Protein AF-W4QLS6-F1 (afdb_monomer)

Organism: NCBI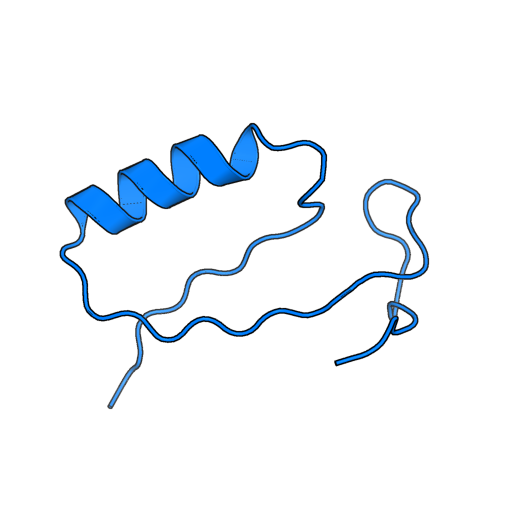:txid1236971

InterPro domains:
  IPR000529 Small ribosomal subunit protein bS6 [PF01250] (1-50)
  IPR000529 Small ribosomal subunit protein bS6 [TIGR00166] (1-52)
  IPR014717 Translation elongation factor EF1B/small ribosomal subunit protein bS6 [G3DSA:3.30.70.60] (1-53)
  IPR020814 Small ribosomal subunit protein bS6, plastid/chloroplast [cd00473] (1-50)
  IPR020815 Small ribosomal subunit protein bS6, conserved site [PS01048] (2-11)
  IPR035980 Small ribosomal subunit protein bS6 superfamily [SSF54995] (1-52)

Nearest PDB structures (foldseek):
  8cwo-assembly1_F  TM=9.615E-01  e=4.090E-02  Cutibacterium acnes
  4v7a-assembly1_AF  TM=8.929E-01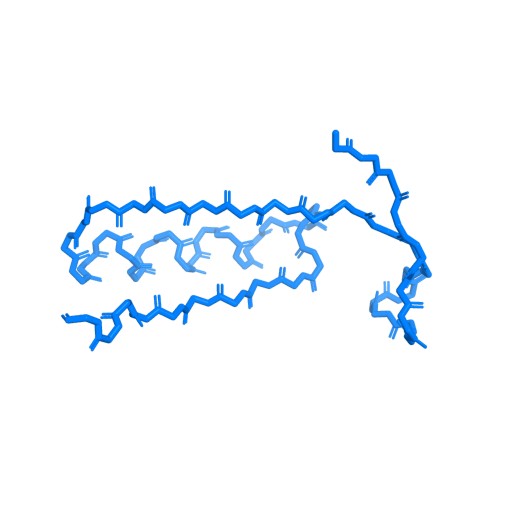  e=1.129E-01  Escherichia coli K-12

Mean predicted aligned error: 3.89 Å

Sequence (53 aa):
MGKRRLAYEINDFREGFYVLLNVQSNSEAIAEFNRLIKINESVIRVLITKDEE

Foldseek 3Di:
DDKDADPDAFPNDRIDDDDDDDDDDDPVVVVVCVVVLVVDPNDRDDDDDDDPD

Solvent-accessible surface area (backbone atoms only — not comparable to full-atom values): 3818 Å² total; per-residue (Å²): 137,65,81,41,76,47,98,58,71,51,98,89,35,54,59,46,75,82,85,89,83,90,79,92,77,57,72,67,59,52,52,52,48,56,57,56,49,72,70,36,83,91,53,90,76,86,85,88,77,80,83,87,124

pLDDT: mean 92.02, std 7.21, range [57.38, 96.5]

Radius of gyration: 13.04 Å; Cα contacts (8 Å, |Δi|>4): 27; chains: 1; bounding box: 30×19×33 Å

Structure (mmCIF, N/CA/C/O backbone):
data_AF-W4QLS6-F1
#
_entry.id   AF-W4QLS6-F1
#
loop_
_atom_site.group_PDB
_atom_site.id
_atom_site.type_symbol
_atom_site.label_atom_id
_atom_site.label_alt_id
_atom_site.label_comp_id
_atom_site.label_asym_id
_atom_site.label_entity_id
_atom_site.label_seq_id
_atom_site.pdbx_PDB_ins_code
_atom_site.Cartn_x
_atom_site.Cartn_y
_atom_site.Cartn_z
_atom_site.occupancy
_atom_site.B_iso_or_equiv
_atom_site.auth_seq_id
_atom_site.auth_comp_id
_atom_site.auth_asym_id
_atom_site.auth_atom_id
_atom_site.pdbx_PDB_model_num
ATOM 1 N N . MET A 1 1 ? -8.725 -11.954 -9.327 1.00 60.44 1 MET A N 1
ATOM 2 C CA . MET A 1 1 ? -7.957 -10.692 -9.248 1.00 60.44 1 MET A CA 1
ATOM 3 C C . MET A 1 1 ? -6.646 -10.927 -9.983 1.00 60.44 1 MET A C 1
ATOM 5 O O . MET A 1 1 ? -5.895 -11.791 -9.562 1.00 60.44 1 MET A O 1
ATOM 9 N N . GLY A 1 2 ? -6.449 -10.304 -11.145 1.00 82.44 2 GLY A N 1
ATOM 10 C CA . GLY A 1 2 ? -5.300 -10.571 -12.020 1.00 82.44 2 GLY A CA 1
ATOM 11 C C . GLY A 1 2 ? -4.305 -9.417 -12.047 1.00 82.44 2 GLY A C 1
ATOM 12 O O . GLY A 1 2 ? -4.576 -8.344 -11.505 1.00 82.44 2 GLY A O 1
ATOM 13 N N . LYS A 1 3 ? -3.175 -9.641 -12.720 1.00 89.81 3 LYS A N 1
ATOM 14 C CA . LYS A 1 3 ? -2.193 -8.599 -13.022 1.00 89.81 3 LYS A CA 1
ATOM 15 C C . LYS A 1 3 ? -2.847 -7.543 -13.919 1.00 89.81 3 LYS A C 1
ATOM 17 O O . LYS A 1 3 ? -3.524 -7.889 -14.886 1.00 89.81 3 LYS A O 1
ATOM 22 N N . ARG A 1 4 ? -2.686 -6.265 -13.588 1.00 92.75 4 ARG A N 1
ATOM 23 C CA . ARG A 1 4 ? -3.188 -5.136 -14.381 1.00 92.75 4 ARG A CA 1
ATOM 24 C C . ARG A 1 4 ? -2.025 -4.241 -14.779 1.00 92.75 4 ARG A C 1
ATOM 26 O O . ARG A 1 4 ? -1.108 -4.022 -13.987 1.00 92.75 4 ARG A O 1
ATOM 33 N N . ARG A 1 5 ? -2.086 -3.703 -15.996 1.00 93.88 5 ARG A N 1
ATOM 34 C CA . ARG A 1 5 ? -1.145 -2.687 -16.467 1.00 93.88 5 ARG A CA 1
ATOM 35 C C . ARG A 1 5 ? -1.442 -1.358 -15.776 1.00 93.88 5 ARG A C 1
ATOM 37 O O . ARG A 1 5 ? -2.595 -0.932 -15.730 1.00 93.88 5 ARG A O 1
ATOM 44 N N . LEU A 1 6 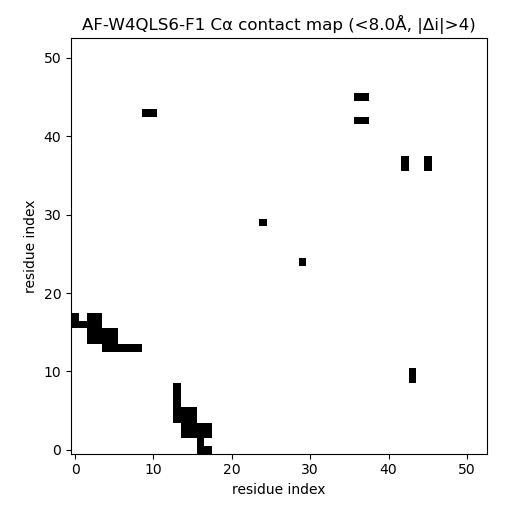? -0.407 -0.729 -15.232 1.00 94.50 6 LEU A N 1
ATOM 45 C CA . LEU A 1 6 ? -0.498 0.583 -14.602 1.00 94.50 6 LEU A CA 1
ATOM 46 C C . LEU A 1 6 ? -0.597 1.665 -15.686 1.00 94.50 6 LEU A C 1
ATOM 48 O O . LEU A 1 6 ? -0.046 1.513 -16.778 1.00 94.50 6 LEU A O 1
ATOM 52 N N . ALA A 1 7 ? -1.298 2.763 -15.392 1.00 94.62 7 ALA A N 1
ATOM 53 C CA . ALA A 1 7 ? -1.424 3.889 -16.326 1.00 94.62 7 ALA A CA 1
ATOM 54 C C . ALA A 1 7 ? -0.075 4.583 -16.589 1.00 94.62 7 ALA A C 1
ATOM 56 O O . ALA A 1 7 ? 0.150 5.132 -17.664 1.00 94.62 7 ALA A O 1
ATOM 57 N N . TYR A 1 8 ? 0.817 4.532 -15.603 1.00 95.56 8 TYR A N 1
ATOM 58 C CA . TYR A 1 8 ? 2.186 5.021 -15.658 1.00 95.56 8 TYR A CA 1
ATOM 59 C C . TYR A 1 8 ? 3.073 4.141 -14.777 1.00 95.56 8 TYR A C 1
ATOM 61 O O . TYR A 1 8 ? 2.584 3.393 -13.927 1.00 95.56 8 TYR A O 1
ATOM 69 N N . GLU A 1 9 ? 4.376 4.222 -15.010 1.00 93.81 9 GLU A N 1
ATOM 70 C CA . GLU A 1 9 ? 5.382 3.445 -14.294 1.00 93.81 9 GLU A CA 1
ATOM 71 C C . GLU A 1 9 ? 5.526 3.942 -12.847 1.00 93.81 9 GLU A C 1
ATOM 73 O O . GLU A 1 9 ? 5.542 5.147 -12.591 1.00 93.81 9 GLU A O 1
ATOM 78 N N . ILE A 1 10 ? 5.581 3.017 -11.890 1.00 94.06 10 ILE A N 1
ATOM 79 C CA . ILE A 1 10 ? 5.755 3.316 -10.462 1.00 94.06 10 ILE A CA 1
ATOM 80 C C . ILE A 1 10 ? 6.888 2.439 -9.955 1.00 94.06 10 ILE A C 1
ATOM 82 O O . ILE A 1 10 ? 6.770 1.220 -10.042 1.00 94.06 10 ILE A O 1
ATOM 86 N N . ASN A 1 11 ? 7.947 3.041 -9.406 1.00 92.56 11 ASN A N 1
ATOM 87 C CA . ASN A 1 11 ? 9.147 2.326 -8.948 1.00 92.56 11 ASN A CA 1
ATOM 88 C C . ASN A 1 11 ? 9.669 1.334 -10.008 1.00 92.56 11 ASN A C 1
ATOM 90 O O . ASN A 1 11 ? 9.952 0.187 -9.691 1.00 92.56 11 ASN A O 1
ATOM 94 N N . ASP A 1 12 ? 9.689 1.753 -11.275 1.00 93.88 12 ASP A N 1
ATOM 95 C CA . ASP A 1 12 ? 10.090 0.943 -12.436 1.00 93.88 12 ASP A CA 1
ATOM 96 C C . ASP A 1 12 ? 9.184 -0.269 -12.766 1.00 93.88 12 ASP A C 1
ATOM 98 O O . ASP A 1 12 ? 9.489 -1.105 -13.621 1.00 93.88 12 ASP A O 1
ATOM 102 N N . PHE A 1 13 ? 8.004 -0.360 -12.141 1.00 94.31 13 PHE A N 1
ATOM 103 C CA . PHE A 1 13 ? 6.988 -1.363 -12.460 1.00 94.31 13 PHE A CA 1
ATOM 104 C C . PHE A 1 13 ? 5.928 -0.804 -13.412 1.00 94.31 13 PHE A C 1
ATOM 106 O O . PHE A 1 13 ? 5.342 0.254 -13.179 1.00 94.31 13 PHE A O 1
ATOM 113 N N . ARG A 1 14 ? 5.618 -1.563 -14.472 1.00 95.38 14 ARG A N 1
ATOM 114 C CA . ARG A 1 14 ? 4.552 -1.253 -15.452 1.00 95.38 14 ARG A CA 1
ATOM 115 C C . ARG A 1 14 ? 3.260 -2.027 -15.224 1.00 95.38 14 ARG A C 1
ATOM 117 O O . ARG A 1 14 ? 2.227 -1.722 -15.818 1.00 95.38 14 ARG A O 1
ATOM 124 N N . GLU A 1 15 ? 3.319 -3.050 -14.387 1.00 94.69 15 GLU A N 1
ATOM 125 C CA . GLU A 1 15 ? 2.212 -3.946 -14.096 1.00 94.69 15 GLU A CA 1
ATOM 126 C C . GLU A 1 15 ? 2.217 -4.289 -12.610 1.00 94.69 15 GLU A C 1
ATOM 128 O O . GLU A 1 15 ? 3.278 -4.398 -12.001 1.00 94.69 15 GLU A O 1
ATOM 133 N N . GLY A 1 16 ? 1.038 -4.513 -12.039 1.00 94.25 16 GLY A N 1
ATOM 134 C CA . GLY A 1 16 ? 0.907 -4.853 -10.629 1.00 94.25 16 GLY A CA 1
ATOM 135 C C . GLY A 1 16 ? -0.411 -5.538 -10.304 1.00 94.25 16 GLY A C 1
ATOM 136 O O . GLY A 1 16 ? -1.260 -5.760 -11.172 1.00 94.25 16 GLY A O 1
ATOM 137 N N . PHE A 1 17 ? -0.576 -5.874 -9.031 1.00 94.75 17 PHE A N 1
ATOM 138 C CA . PHE A 1 17 ? -1.815 -6.416 -8.489 1.00 94.75 17 PHE A CA 1
ATOM 139 C C . PHE A 1 17 ? -2.509 -5.351 -7.647 1.00 94.75 17 PHE A C 1
ATOM 141 O O . PHE A 1 17 ? -1.870 -4.657 -6.862 1.00 94.75 17 PHE A O 1
ATOM 148 N N . TYR A 1 18 ? -3.825 -5.240 -7.809 1.00 93.25 18 TYR A N 1
ATOM 149 C CA . TYR A 1 18 ? -4.658 -4.374 -6.981 1.00 93.25 18 T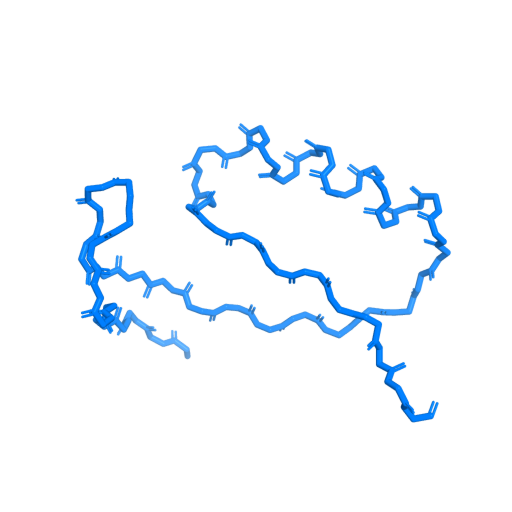YR A CA 1
ATOM 150 C C . TYR A 1 18 ? -5.354 -5.212 -5.916 1.00 93.25 18 TYR A C 1
ATOM 152 O O . TYR A 1 18 ? -5.980 -6.225 -6.239 1.00 93.25 18 TYR A O 1
ATOM 160 N N . VAL A 1 19 ? -5.265 -4.765 -4.666 1.00 92.81 19 VAL A N 1
ATOM 161 C CA . VAL A 1 19 ? -5.927 -5.378 -3.514 1.00 92.81 19 VAL A CA 1
ATOM 162 C C . VAL A 1 19 ? -6.742 -4.295 -2.819 1.00 92.81 19 VAL A C 1
ATOM 164 O O . VAL A 1 19 ? -6.205 -3.241 -2.487 1.00 92.81 19 VAL A O 1
ATOM 167 N N . LEU A 1 20 ? -8.036 -4.550 -2.630 1.00 92.25 20 LEU A N 1
ATOM 168 C CA . LEU A 1 20 ? -8.926 -3.707 -1.837 1.00 92.25 20 LEU A CA 1
ATOM 169 C C . LEU A 1 20 ? -9.170 -4.407 -0.500 1.00 92.25 20 LEU A C 1
ATOM 171 O O . LEU A 1 20 ? -9.579 -5.568 -0.487 1.00 92.25 20 LEU A O 1
ATOM 175 N N . LEU A 1 21 ? -8.894 -3.713 0.602 1.00 91.88 21 LEU A N 1
ATOM 176 C CA . LEU A 1 21 ? -9.078 -4.216 1.959 1.00 91.88 21 LEU A CA 1
ATOM 177 C C . LEU A 1 21 ? -10.009 -3.269 2.708 1.00 91.88 21 LEU A C 1
ATOM 179 O O . LEU A 1 21 ? -9.639 -2.128 2.969 1.00 91.88 21 LEU A O 1
ATOM 183 N N . ASN A 1 22 ? -11.183 -3.769 3.080 1.00 93.06 22 ASN A N 1
ATOM 184 C CA . ASN A 1 22 ? -12.105 -3.057 3.954 1.00 93.06 22 ASN A CA 1
ATOM 185 C C . ASN A 1 22 ? -11.941 -3.631 5.357 1.00 93.06 22 ASN A C 1
ATOM 187 O O . ASN A 1 22 ? -12.166 -4.822 5.574 1.00 93.06 22 ASN A O 1
ATOM 191 N N . VAL A 1 23 ? -11.502 -2.795 6.292 1.00 91.50 23 VAL A N 1
ATOM 192 C CA . VAL A 1 23 ? -11.205 -3.206 7.664 1.00 91.50 23 VAL A CA 1
ATOM 193 C C . VAL A 1 23 ? -11.820 -2.222 8.646 1.00 91.50 23 VAL A C 1
ATOM 195 O O . VAL A 1 23 ? -11.783 -1.013 8.434 1.00 91.50 23 VAL A O 1
ATOM 198 N N . GLN A 1 24 ? -12.364 -2.745 9.741 1.00 93.69 24 GLN A N 1
ATOM 199 C CA . GLN A 1 24 ? -12.762 -1.946 10.894 1.00 93.69 24 GLN A CA 1
ATOM 200 C C . GLN A 1 24 ? -11.646 -2.023 11.928 1.00 93.69 24 GLN A C 1
ATOM 202 O O . GLN A 1 24 ? -11.283 -3.107 12.378 1.00 93.69 24 GLN A O 1
ATOM 207 N N . SER A 1 25 ? -11.065 -0.877 12.265 1.00 91.56 25 SER A N 1
ATOM 208 C CA . SER A 1 25 ? -9.917 -0.807 13.162 1.00 91.56 25 SER A CA 1
ATOM 209 C C . SER A 1 25 ? -9.825 0.561 13.832 1.00 91.56 25 SER A C 1
ATOM 211 O O . SER A 1 25 ? -10.371 1.544 13.332 1.00 91.56 25 SER A O 1
ATOM 213 N N . ASN A 1 26 ? -9.108 0.636 14.955 1.00 94.25 26 ASN A N 1
ATOM 214 C CA . ASN A 1 26 ? -8.758 1.904 15.588 1.00 94.25 26 ASN A CA 1
ATOM 215 C C . ASN A 1 26 ? -7.622 2.620 14.828 1.00 94.25 26 ASN A C 1
ATOM 217 O O . ASN A 1 26 ? -6.882 2.012 14.047 1.00 94.25 26 ASN A O 1
ATOM 221 N N . SER A 1 27 ? -7.462 3.920 15.088 1.00 92.69 27 SER A N 1
ATOM 222 C CA . SER A 1 27 ? -6.440 4.754 14.439 1.00 92.69 27 SER A CA 1
ATOM 223 C C . SER A 1 27 ? -5.008 4.284 14.718 1.00 92.69 27 SER A C 1
ATOM 225 O O . SER A 1 27 ? -4.145 4.404 13.852 1.00 92.69 27 SER A O 1
ATOM 227 N N . GLU A 1 28 ? -4.752 3.722 15.902 1.00 95.56 28 GLU A N 1
ATOM 228 C CA . GLU A 1 28 ? -3.429 3.227 16.306 1.00 95.56 28 GLU A CA 1
ATOM 229 C C . GLU A 1 28 ? -2.979 2.043 15.445 1.00 95.56 28 GLU A C 1
ATOM 231 O O . GLU A 1 28 ? -1.872 2.055 14.907 1.00 95.56 28 GLU A O 1
ATOM 236 N N . ALA A 1 29 ? -3.847 1.048 15.236 1.00 95.44 29 ALA A N 1
ATOM 237 C CA . ALA A 1 29 ? -3.512 -0.09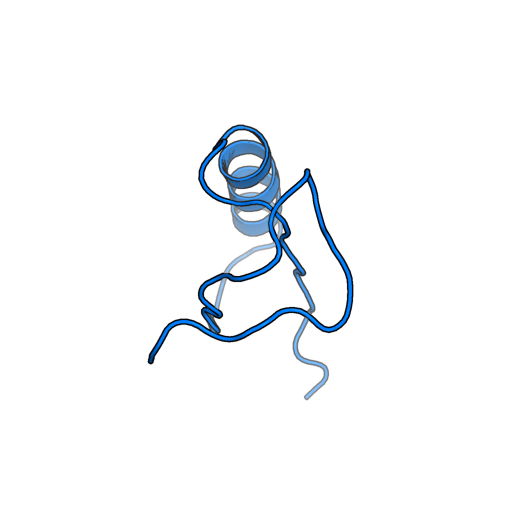0 14.387 1.00 95.44 29 ALA A CA 1
ATOM 238 C C . ALA A 1 29 ? -3.391 0.305 12.906 1.00 95.44 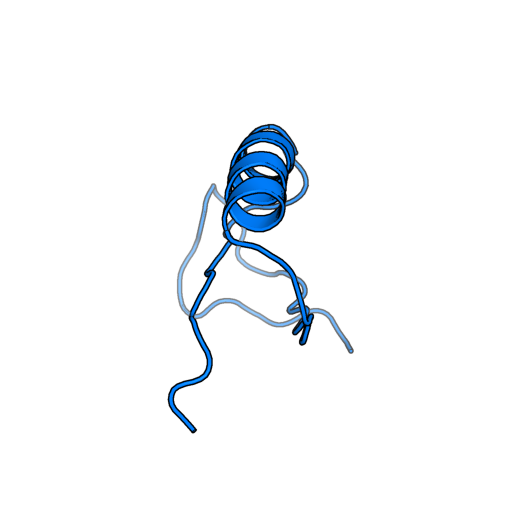29 ALA A C 1
ATOM 240 O O . ALA A 1 29 ? -2.546 -0.246 12.202 1.00 95.44 29 ALA A O 1
ATOM 241 N N . ILE A 1 30 ? -4.160 1.296 12.431 1.00 94.50 30 ILE A N 1
ATOM 242 C CA . ILE A 1 30 ? -3.995 1.844 11.072 1.00 94.50 30 ILE A CA 1
ATOM 243 C C . ILE A 1 30 ? -2.610 2.492 10.917 1.00 94.50 30 ILE A C 1
ATOM 245 O O . ILE A 1 30 ? -1.943 2.296 9.897 1.00 94.50 30 ILE A O 1
ATOM 249 N N . ALA A 1 31 ? -2.155 3.244 11.924 1.00 94.94 31 ALA A N 1
ATOM 250 C CA . ALA A 1 31 ? -0.835 3.865 11.910 1.00 94.94 31 ALA A CA 1
ATOM 251 C C . ALA A 1 31 ? 0.290 2.817 11.897 1.00 94.94 31 ALA A C 1
ATOM 253 O O . ALA A 1 31 ? 1.231 2.941 11.109 1.00 94.94 31 ALA A O 1
ATOM 254 N N . GLU A 1 32 ? 0.166 1.761 12.703 1.00 95.56 32 GLU A N 1
ATOM 255 C CA . GLU A 1 32 ? 1.153 0.680 12.731 1.00 95.56 32 GLU A CA 1
ATOM 256 C C . GLU A 1 32 ? 1.169 -0.117 11.421 1.00 95.56 32 GLU A C 1
ATOM 258 O O . GLU A 1 32 ? 2.236 -0.386 10.866 1.00 95.56 32 GLU A O 1
ATOM 263 N N . PHE A 1 33 ? 0.000 -0.403 10.844 1.00 95.25 33 PHE A N 1
ATOM 264 C CA . PHE A 1 33 ? -0.092 -1.015 9.520 1.00 95.25 33 PHE A CA 1
ATOM 265 C C . PHE A 1 33 ? 0.613 -0.166 8.455 1.00 95.25 33 PHE A C 1
ATOM 267 O O . PHE A 1 33 ? 1.412 -0.686 7.677 1.00 95.25 33 PHE A O 1
ATOM 274 N N . ASN A 1 34 ? 0.378 1.150 8.446 1.00 94.75 34 ASN A N 1
ATOM 275 C CA . ASN A 1 34 ? 1.022 2.064 7.505 1.00 94.75 34 ASN A CA 1
ATOM 276 C C . ASN A 1 34 ? 2.554 2.083 7.661 1.00 94.75 34 ASN A C 1
ATOM 278 O O . ASN A 1 34 ? 3.278 2.232 6.678 1.00 94.75 34 ASN A O 1
ATOM 282 N N . ARG A 1 35 ? 3.069 1.920 8.885 1.00 95.94 35 ARG A N 1
ATOM 283 C CA . ARG A 1 35 ? 4.511 1.819 9.139 1.00 95.94 35 ARG A CA 1
ATOM 284 C C . ARG A 1 35 ? 5.086 0.529 8.557 1.00 95.94 35 ARG A C 1
ATOM 286 O O . ARG A 1 35 ? 6.090 0.579 7.854 1.00 95.94 35 ARG A O 1
ATOM 293 N N . LEU A 1 36 ? 4.440 -0.606 8.818 1.00 96.50 36 LEU A N 1
ATOM 294 C CA 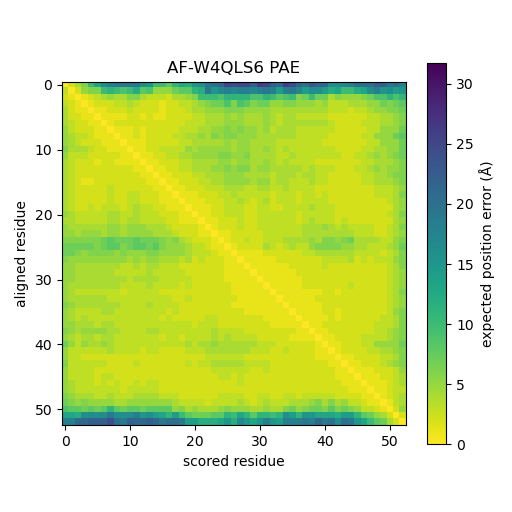. LEU A 1 36 ? 4.899 -1.922 8.368 1.00 96.50 36 LEU A CA 1
ATOM 295 C C . LEU A 1 36 ? 4.802 -2.085 6.847 1.00 96.50 36 LEU A C 1
ATOM 297 O O . LEU A 1 36 ? 5.734 -2.583 6.220 1.00 96.50 36 LEU A O 1
ATOM 301 N N . ILE A 1 37 ? 3.706 -1.628 6.235 1.00 95.94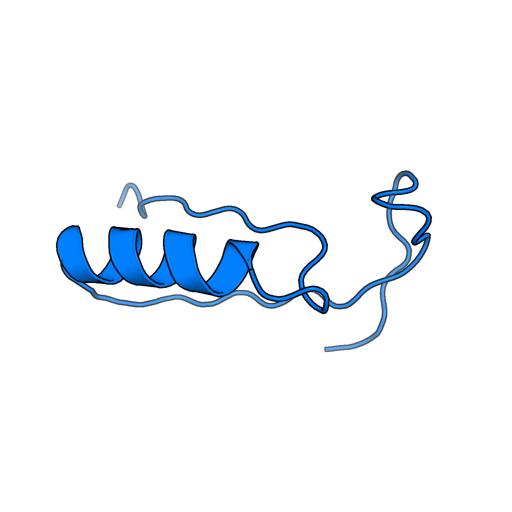 37 ILE A N 1
ATOM 302 C CA . ILE A 1 37 ? 3.473 -1.800 4.796 1.00 95.94 37 ILE A CA 1
ATOM 303 C C . ILE A 1 37 ? 4.467 -1.000 3.949 1.00 95.94 37 ILE A C 1
ATOM 305 O O . ILE A 1 37 ? 4.865 -1.457 2.885 1.00 95.94 37 ILE A O 1
ATOM 309 N N . LYS A 1 38 ? 4.921 0.161 4.439 1.00 93.19 38 LYS A N 1
ATOM 310 C CA . LYS A 1 38 ? 5.929 0.992 3.762 1.00 93.19 38 LYS A CA 1
ATOM 311 C C . LYS A 1 38 ? 7.323 0.370 3.744 1.00 93.19 38 LYS A C 1
ATOM 313 O O . LYS A 1 38 ? 8.120 0.729 2.888 1.00 93.19 38 LYS A O 1
ATOM 318 N N . ILE A 1 39 ? 7.623 -0.519 4.690 1.00 95.38 39 ILE A N 1
ATOM 319 C CA . ILE A 1 39 ? 8.897 -1.253 4.743 1.00 95.38 39 ILE A CA 1
ATOM 320 C C . ILE A 1 39 ? 8.863 -2.443 3.773 1.00 95.38 39 ILE A C 1
ATOM 322 O O . ILE A 1 39 ? 9.903 -2.950 3.364 1.00 95.38 39 ILE A O 1
ATOM 326 N N . ASN A 1 40 ? 7.671 -2.900 3.388 1.00 95.12 40 ASN A N 1
ATOM 327 C CA . ASN A 1 40 ? 7.522 -4.044 2.509 1.00 95.12 40 ASN A CA 1
ATOM 328 C C . ASN A 1 40 ? 7.800 -3.663 1.047 1.00 95.12 40 ASN A C 1
ATOM 330 O O . ASN A 1 40 ? 6.965 -3.054 0.382 1.00 95.12 40 ASN A O 1
ATOM 334 N N . GLU A 1 41 ? 8.941 -4.110 0.523 1.00 92.44 41 GLU A N 1
ATOM 335 C CA . GLU A 1 41 ? 9.373 -3.867 -0.861 1.00 92.44 41 GLU A CA 1
ATOM 336 C C . GLU A 1 41 ? 8.435 -4.464 -1.923 1.00 92.44 41 GLU A C 1
ATOM 338 O O . GLU A 1 41 ? 8.433 -4.026 -3.072 1.00 92.44 41 GLU A O 1
ATOM 343 N N . SER A 1 42 ? 7.592 -5.436 -1.556 1.00 93.75 42 SER A N 1
ATOM 344 C CA . SER A 1 42 ? 6.593 -6.001 -2.475 1.00 93.75 42 SER A CA 1
ATOM 345 C C . SER A 1 42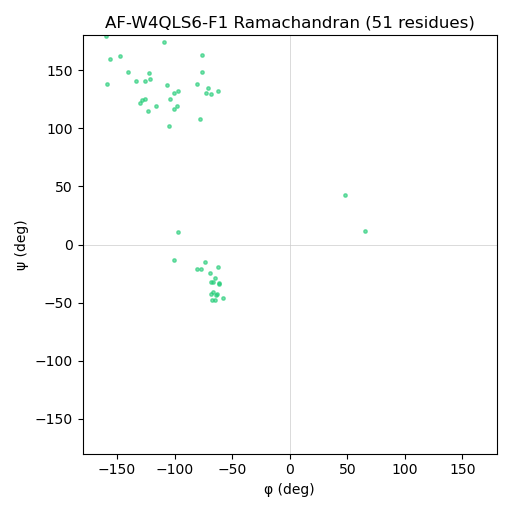 ? 5.414 -5.053 -2.722 1.00 93.75 42 SER A C 1
ATOM 347 O O . SER A 1 42 ? 4.641 -5.265 -3.659 1.00 93.75 42 SER A O 1
ATOM 349 N N . VAL A 1 43 ? 5.241 -4.018 -1.892 1.00 94.00 43 VAL A N 1
ATOM 350 C CA . VAL A 1 43 ? 4.150 -3.046 -2.007 1.00 94.00 43 VAL A CA 1
ATOM 351 C C . VAL A 1 43 ? 4.684 -1.738 -2.571 1.00 94.00 43 VAL A C 1
ATOM 353 O O . VAL A 1 43 ? 5.252 -0.906 -1.875 1.00 94.00 43 VAL A O 1
ATOM 356 N N . ILE A 1 44 ? 4.431 -1.522 -3.858 1.00 94.06 44 ILE A N 1
ATOM 357 C CA . ILE A 1 44 ? 4.916 -0.332 -4.572 1.00 94.06 44 ILE A CA 1
ATOM 358 C C . ILE A 1 44 ? 4.104 0.936 -4.273 1.00 94.06 44 ILE A C 1
ATOM 360 O O . ILE A 1 44 ? 4.574 2.050 -4.498 1.00 94.06 44 ILE A O 1
ATOM 364 N N . ARG A 1 45 ? 2.860 0.789 -3.800 1.00 93.75 45 ARG A N 1
ATOM 365 C CA . ARG A 1 45 ? 1.974 1.901 -3.443 1.00 93.75 45 ARG A CA 1
ATOM 366 C C . ARG A 1 45 ? 0.891 1.434 -2.480 1.00 93.75 45 ARG A C 1
ATOM 368 O O . ARG A 1 45 ? 0.276 0.396 -2.698 1.00 93.75 45 ARG A O 1
ATOM 375 N N . VAL A 1 46 ? 0.608 2.261 -1.477 1.00 95.25 46 VAL A N 1
ATOM 376 C CA . VAL A 1 46 ? -0.518 2.094 -0.556 1.00 95.25 46 VAL A CA 1
ATOM 377 C C . VAL A 1 46 ? -1.355 3.372 -0.534 1.00 95.25 46 VAL A C 1
ATOM 379 O O . VAL A 1 46 ? -0.811 4.475 -0.585 1.00 95.25 46 VAL A O 1
ATOM 382 N N . LEU A 1 47 ? -2.676 3.221 -0.472 1.00 94.06 47 LEU A N 1
ATOM 383 C CA . LEU A 1 47 ? -3.622 4.303 -0.226 1.00 94.06 47 LEU A CA 1
ATOM 384 C C . LEU A 1 47 ? -4.530 3.858 0.917 1.00 94.06 47 LEU A C 1
ATOM 386 O O . LEU A 1 47 ? -5.139 2.795 0.835 1.00 94.06 47 LEU A O 1
ATOM 390 N N . ILE A 1 48 ? -4.586 4.660 1.975 1.00 93.69 48 ILE A N 1
ATOM 391 C CA . ILE A 1 48 ? -5.451 4.425 3.129 1.00 93.69 48 ILE A CA 1
ATOM 392 C C . ILE A 1 48 ? -6.436 5.583 3.170 1.00 93.69 48 ILE A C 1
ATOM 394 O O . ILE A 1 48 ? -6.027 6.737 3.291 1.00 93.69 48 ILE A O 1
ATOM 398 N N . THR A 1 49 ? -7.719 5.268 3.056 1.00 93.12 49 THR A N 1
ATOM 399 C CA . THR A 1 49 ? -8.816 6.228 3.159 1.00 93.12 49 THR A CA 1
ATOM 400 C C . THR A 1 49 ? -9.752 5.788 4.268 1.00 93.12 49 THR A C 1
ATOM 402 O O . THR A 1 49 ? -9.912 4.594 4.523 1.00 93.12 49 THR A O 1
ATOM 405 N N . LYS A 1 50 ? -10.354 6.762 4.944 1.00 91.44 50 LYS A N 1
ATOM 406 C CA . LYS A 1 50 ? -11.477 6.495 5.830 1.00 91.44 50 LYS A CA 1
ATOM 407 C C . LYS A 1 50 ? -12.725 6.380 4.959 1.00 91.44 50 LYS A C 1
ATOM 409 O O . LYS A 1 50 ? -12.859 7.152 4.014 1.00 91.44 50 LYS A O 1
ATOM 414 N N . ASP A 1 51 ? -13.583 5.417 5.258 1.00 89.00 51 ASP A N 1
ATOM 415 C CA . ASP A 1 51 ? -14.909 5.389 4.653 1.00 89.00 51 ASP A CA 1
ATOM 416 C C . ASP A 1 51 ? -15.715 6.579 5.197 1.00 89.00 51 ASP A C 1
ATOM 418 O O . ASP A 1 51 ? -15.691 6.832 6.407 1.00 89.00 51 ASP A O 1
ATOM 422 N N . GLU A 1 52 ? -16.318 7.363 4.306 1.00 78.25 52 GLU A N 1
ATOM 423 C CA . GLU A 1 52 ? -17.036 8.602 4.650 1.00 78.25 52 GLU A CA 1
ATOM 424 C C . GLU A 1 52 ? -18.556 8.405 4.774 1.00 78.25 52 GLU A C 1
ATOM 426 O O . GLU A 1 52 ? -19.277 9.397 4.879 1.00 78.25 52 GLU A O 1
ATOM 431 N N . GLU A 1 53 ? -19.047 7.159 4.788 1.00 57.38 53 GLU A N 1
ATOM 432 C CA . GLU A 1 53 ? -20.439 6.873 5.181 1.00 57.38 53 GLU A CA 1
ATOM 433 C C . GLU A 1 53 ? -20.764 7.303 6.623 1.00 57.38 53 GLU A C 1
ATOM 435 O O . GLU A 1 53 ? -19.946 7.064 7.549 1.00 57.38 53 GLU A O 1
#

Secondary structure (DSSP, 8-state):
---EEEEEEETTEEEE----------HHHHHHHHHHHHH-TT-S---------